Protein AF-A0A9X9A4M8-F1 (afdb_monomer_lite)

Organism: Bacillus cereus (NCBI:txid1396)

Foldseek 3Di:
DVVVPDQEDEEFDADPQLAGPLVVVVVVVVPDDDHEYEDEASLQSHPQSLVSLLSCLVPLRHAEYEYLLHDDHSVVNVVSVVSSVVSNVNSHHYDYDDPDDPD

Secondary structure (DSSP, 8-state):
-GGGT-SEEEE--B-TTSSB-HHHHHHHHHT--SSEEEE-GGGGGSS-HHHHHHHHTT-TT--EEEE-SSSS-TTTTHHHHHHHHHHHTTTSEEEE-SS----

Structure (mmCIF, N/CA/C/O backbone):
data_AF-A0A9X9A4M8-F1
#
_entry.id   AF-A0A9X9A4M8-F1
#
loop_
_atom_site.group_PDB
_atom_site.id
_atom_site.type_symbol
_atom_site.label_atom_id
_atom_site.label_alt_id
_atom_site.label_comp_id
_atom_site.label_asym_id
_atom_site.label_entity_id
_atom_site.label_seq_id
_atom_site.pdbx_PDB_ins_code
_atom_site.Cartn_x
_atom_site.Cartn_y
_atom_site.Cartn_z
_atom_site.occupancy
_atom_site.B_iso_or_equiv
_atom_site.auth_seq_id
_atom_site.auth_comp_id
_atom_site.auth_asym_id
_atom_site.auth_atom_id
_atom_site.pdbx_PDB_model_num
ATOM 1 N N . ALA A 1 1 ? -18.519 -5.887 3.077 1.00 89.38 1 ALA A N 1
ATOM 2 C CA . ALA A 1 1 ? -17.540 -6.985 3.232 1.00 89.38 1 ALA A CA 1
ATOM 3 C C . ALA A 1 1 ? -17.498 -7.525 4.665 1.00 89.38 1 ALA A C 1
ATOM 5 O O . ALA A 1 1 ? -17.831 -8.682 4.860 1.00 89.38 1 ALA A O 1
ATOM 6 N N . GLN A 1 2 ? -17.179 -6.709 5.677 1.00 90.00 2 GLN A N 1
ATOM 7 C CA . GLN A 1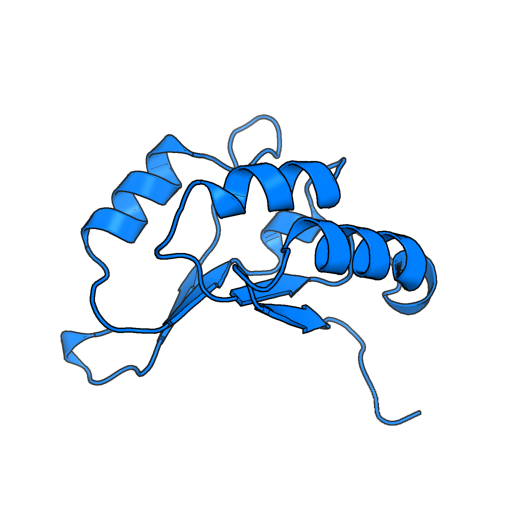 2 ? -17.025 -7.186 7.066 1.00 90.00 2 GLN A CA 1
ATOM 8 C C . GLN A 1 2 ? -18.267 -7.853 7.662 1.00 90.00 2 GLN A C 1
ATOM 10 O O . GLN A 1 2 ? -18.181 -8.956 8.185 1.00 90.00 2 GLN A O 1
ATOM 15 N N . LYS A 1 3 ? -19.448 -7.240 7.496 1.00 93.12 3 LYS A N 1
ATOM 16 C CA . LYS A 1 3 ? -20.732 -7.835 7.919 1.00 93.12 3 LYS A CA 1
ATOM 17 C C . LYS A 1 3 ? -21.041 -9.183 7.246 1.00 93.12 3 LYS A C 1
ATOM 19 O O . LYS A 1 3 ? -21.916 -9.897 7.710 1.00 93.12 3 LYS A O 1
ATOM 24 N N . LEU A 1 4 ? -20.343 -9.509 6.155 1.00 95.44 4 LEU A N 1
ATOM 25 C CA . LEU A 1 4 ? -20.456 -10.773 5.423 1.00 95.44 4 LEU A CA 1
ATOM 26 C C . LEU A 1 4 ? -19.345 -11.774 5.803 1.00 95.44 4 LEU A C 1
ATOM 28 O O . LEU A 1 4 ? -19.244 -12.818 5.172 1.00 95.44 4 LEU A O 1
ATOM 32 N N . GLY A 1 5 ? -18.502 -11.465 6.796 1.00 95.12 5 GLY A N 1
ATOM 33 C CA . GLY A 1 5 ? -17.452 -12.365 7.288 1.00 95.12 5 GLY A CA 1
ATOM 34 C C . GLY A 1 5 ? -16.142 -12.347 6.493 1.00 95.12 5 GLY A C 1
ATOM 35 O O . GLY A 1 5 ? -15.353 -13.280 6.608 1.00 95.12 5 GLY A O 1
ATOM 36 N N . ALA A 1 6 ? -15.885 -11.317 5.680 1.00 96.38 6 ALA A N 1
ATOM 37 C CA . ALA A 1 6 ? -14.610 -11.198 4.969 1.00 96.38 6 ALA A CA 1
ATOM 38 C C . ALA A 1 6 ? -13.432 -11.002 5.946 1.00 96.38 6 ALA A C 1
ATOM 40 O O . ALA A 1 6 ? -13.484 -10.117 6.799 1.00 96.38 6 ALA A O 1
ATOM 41 N N . ALA A 1 7 ? -12.353 -11.773 5.771 1.00 95.88 7 ALA A N 1
ATOM 42 C CA . ALA A 1 7 ? -11.131 -11.678 6.583 1.00 95.88 7 ALA A CA 1
ATOM 43 C C . ALA A 1 7 ? -10.278 -10.429 6.281 1.00 95.88 7 ALA A C 1
ATOM 45 O O . ALA A 1 7 ? -9.393 -10.058 7.052 1.00 95.88 7 ALA A O 1
ATOM 46 N N . GLY A 1 8 ? -10.533 -9.778 5.148 1.00 96.88 8 GLY A N 1
ATOM 47 C CA . GLY A 1 8 ? -9.830 -8.579 4.727 1.00 96.88 8 GLY A CA 1
ATOM 48 C C . GLY A 1 8 ? -10.517 -7.892 3.556 1.00 96.88 8 GLY A C 1
ATOM 49 O O . GLY A 1 8 ? -11.447 -8.431 2.952 1.00 96.88 8 GLY A O 1
ATOM 50 N N . VAL A 1 9 ? -10.047 -6.690 3.246 1.00 97.88 9 VAL A N 1
ATOM 51 C CA . VAL A 1 9 ? -10.436 -5.914 2.068 1.00 97.88 9 VAL A CA 1
ATOM 52 C C . VAL A 1 9 ? -9.197 -5.479 1.301 1.00 97.88 9 VAL A C 1
ATOM 54 O O . VAL A 1 9 ? -8.123 -5.279 1.871 1.00 97.88 9 VAL A O 1
ATOM 57 N N . VAL A 1 10 ? -9.362 -5.327 -0.007 1.00 98.19 10 VAL A N 1
ATOM 58 C CA . VAL A 1 10 ? -8.322 -4.838 -0.907 1.00 98.19 10 VAL A CA 1
ATOM 59 C C . VAL A 1 10 ? -8.846 -3.562 -1.552 1.00 98.19 10 VAL A C 1
ATOM 61 O O . VAL A 1 10 ? -9.947 -3.559 -2.098 1.00 98.19 10 VAL A O 1
ATOM 64 N N . LEU A 1 11 ? -8.092 -2.475 -1.434 1.00 97.62 11 LEU A N 1
ATOM 65 C CA . LEU A 1 11 ? -8.474 -1.151 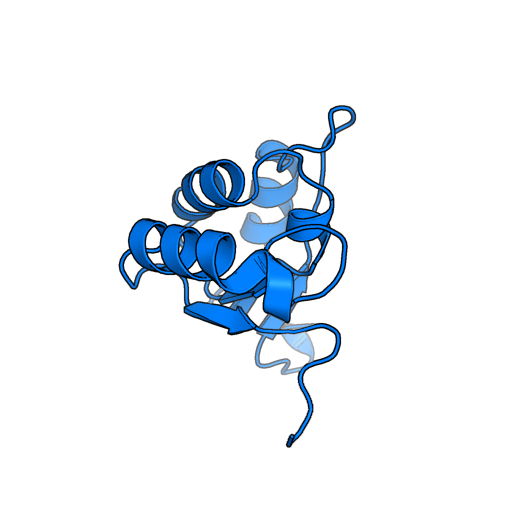-1.918 1.00 97.62 11 LEU A CA 1
ATOM 66 C C . LEU A 1 11 ? -7.235 -0.363 -2.333 1.00 97.62 11 LEU A C 1
ATOM 68 O O . LEU A 1 11 ? -6.113 -0.770 -2.064 1.00 97.62 11 LEU A O 1
ATOM 72 N N . GLY A 1 12 ? -7.425 0.784 -2.960 1.00 97.62 12 GLY A N 1
ATOM 73 C CA . GLY A 1 12 ? -6.372 1.762 -3.182 1.00 97.62 12 GLY A CA 1
ATOM 74 C C . GLY A 1 12 ? -6.938 2.917 -3.983 1.00 97.62 12 GLY A C 1
ATOM 75 O O . GLY A 1 12 ? -7.845 2.733 -4.793 1.00 97.62 12 GLY A O 1
ATOM 76 N N . VAL A 1 13 ? -6.459 4.116 -3.696 1.00 98.12 13 VAL A N 1
ATOM 77 C CA . VAL A 1 13 ? -7.059 5.337 -4.214 1.00 98.12 13 VAL A CA 1
ATOM 78 C C . VAL A 1 13 ? -5.960 6.342 -4.497 1.00 98.12 13 VAL A C 1
ATOM 80 O O . VAL A 1 13 ? -5.107 6.603 -3.649 1.00 98.12 13 VAL A O 1
ATOM 83 N N . LEU A 1 14 ? -5.975 6.861 -5.720 1.00 98.44 14 LEU A N 1
ATOM 84 C CA . LEU A 1 14 ? -5.039 7.872 -6.181 1.00 98.44 14 LEU A CA 1
ATOM 85 C C . LEU A 1 14 ? -5.756 9.205 -6.356 1.00 98.44 14 LEU A C 1
ATOM 87 O O . LEU A 1 14 ? -6.948 9.247 -6.677 1.00 98.44 14 LEU A O 1
ATOM 91 N N . ASN A 1 15 ? -5.016 10.286 -6.143 1.00 98.06 15 ASN A N 1
ATOM 92 C CA . ASN A 1 15 ? -5.460 11.630 -6.476 1.00 98.06 15 ASN A CA 1
ATOM 93 C C . ASN A 1 15 ? -5.198 11.925 -7.969 1.00 98.06 15 ASN A C 1
ATOM 95 O O . ASN A 1 15 ? -4.621 11.116 -8.694 1.00 98.06 15 ASN A O 1
ATOM 99 N N . GLU A 1 16 ? -5.591 13.109 -8.436 1.00 97.25 16 GLU A N 1
ATOM 100 C CA . GLU A 1 16 ? -5.426 13.524 -9.842 1.00 97.25 16 GLU A CA 1
ATOM 101 C C . GLU A 1 16 ? -3.957 13.643 -10.293 1.00 97.25 16 GLU A C 1
ATOM 103 O O . GLU A 1 16 ? -3.685 13.745 -11.487 1.00 97.25 16 GLU A O 1
ATOM 108 N N . ARG 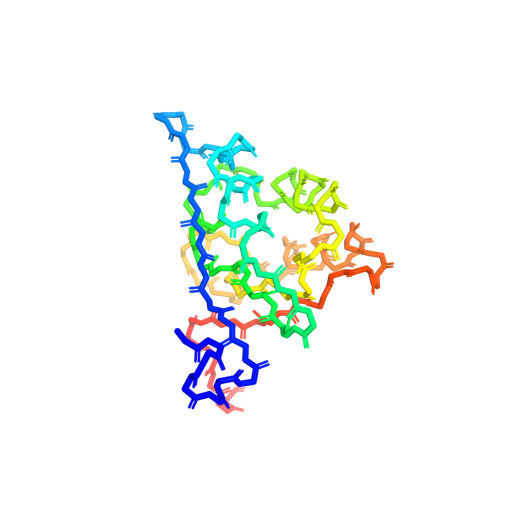A 1 17 ? -3.007 13.621 -9.351 1.00 96.88 17 ARG A N 1
ATOM 109 C CA . ARG A 1 17 ? -1.561 13.652 -9.605 1.00 96.88 17 ARG A CA 1
ATOM 110 C C . ARG A 1 17 ? -0.922 12.260 -9.586 1.00 96.88 17 ARG A C 1
ATOM 112 O O . ARG A 1 17 ? 0.299 12.174 -9.612 1.00 96.88 17 ARG A O 1
ATOM 119 N N . ASN A 1 18 ? -1.718 11.187 -9.541 1.00 97.12 18 ASN A N 1
ATOM 120 C CA . ASN A 1 18 ? -1.240 9.812 -9.362 1.00 97.12 18 ASN A CA 1
ATOM 121 C C . ASN A 1 18 ? -0.384 9.632 -8.098 1.00 97.12 18 ASN A C 1
ATOM 123 O O . ASN A 1 18 ? 0.614 8.920 -8.102 1.00 97.12 18 ASN A O 1
ATOM 127 N N . GLU A 1 19 ? -0.782 10.264 -6.995 1.00 98.12 19 GLU A N 1
ATOM 128 C CA . GLU A 1 19 ? -0.226 10.012 -5.661 1.00 98.12 19 GLU A CA 1
ATOM 129 C C . GLU A 1 19 ? -1.298 9.357 -4.783 1.00 98.12 19 GLU A C 1
ATOM 131 O O . GLU A 1 19 ? -2.483 9.407 -5.112 1.00 98.12 19 GLU A O 1
ATOM 136 N N . VAL A 1 20 ? -0.915 8.776 -3.642 1.00 98.50 20 VAL A N 1
ATOM 137 C CA . VAL A 1 20 ? -1.884 8.251 -2.663 1.00 98.50 20 VAL A CA 1
ATOM 138 C C . VAL A 1 20 ? -2.842 9.368 -2.240 1.00 98.50 20 VAL A C 1
ATOM 140 O O . VAL A 1 20 ? -2.414 10.396 -1.717 1.00 98.50 20 VAL A O 1
ATOM 143 N N . ASP A 1 21 ? -4.143 9.159 -2.440 1.00 98.62 21 ASP A N 1
ATOM 144 C CA . ASP A 1 21 ? -5.173 10.082 -1.963 1.00 98.62 21 ASP A CA 1
ATOM 145 C C . ASP A 1 21 ? -5.372 9.873 -0.455 1.00 98.62 21 ASP A C 1
ATOM 147 O O . ASP A 1 21 ? -6.157 9.029 -0.022 1.00 98.62 21 ASP A O 1
ATOM 151 N N . GLU A 1 22 ? -4.583 10.591 0.349 1.00 98.50 22 GLU A N 1
ATOM 152 C CA . GLU A 1 22 ? -4.549 10.445 1.809 1.00 98.50 22 GLU A CA 1
ATOM 153 C C . GLU A 1 22 ? -5.917 10.703 2.465 1.00 98.50 22 GLU A C 1
ATOM 155 O O . GLU A 1 22 ? -6.274 10.006 3.416 1.00 98.50 22 GLU A O 1
ATOM 160 N N . GLU A 1 23 ? -6.697 11.656 1.943 1.00 98.31 23 GLU A N 1
ATOM 161 C CA . GLU A 1 23 ? -8.020 12.015 2.469 1.00 98.31 23 GLU A CA 1
ATOM 162 C C . GLU A 1 23 ? -9.029 10.892 2.214 1.00 98.31 23 GLU A C 1
ATOM 164 O O . GLU A 1 23 ? -9.595 10.335 3.157 1.00 98.31 23 GLU A O 1
ATOM 169 N N . LYS A 1 24 ? -9.186 10.463 0.955 1.00 98.38 24 LYS A N 1
ATOM 170 C CA . LYS A 1 24 ? -10.114 9.368 0.634 1.00 98.38 24 LYS A CA 1
ATOM 171 C C . LYS A 1 24 ? -9.674 8.046 1.244 1.00 98.38 24 LYS A C 1
ATOM 173 O O . LYS A 1 24 ? -10.516 7.228 1.615 1.00 98.38 24 LYS A O 1
ATOM 178 N N . LEU A 1 25 ? -8.366 7.807 1.354 1.00 98.50 25 LEU A N 1
ATOM 179 C CA . LEU A 1 25 ? -7.856 6.629 2.041 1.00 98.50 25 LEU A CA 1
ATOM 180 C C . LEU A 1 25 ? -8.246 6.662 3.524 1.00 98.50 25 LEU A C 1
ATOM 182 O O . LEU A 1 25 ? -8.724 5.650 4.033 1.00 98.50 25 LEU A O 1
ATOM 186 N N . ALA A 1 26 ? -8.109 7.803 4.208 1.00 98.31 26 ALA A N 1
ATOM 187 C CA . ALA A 1 26 ? -8.552 7.952 5.594 1.00 98.31 26 ALA A CA 1
ATOM 188 C C . ALA A 1 26 ? -10.056 7.673 5.748 1.00 98.31 26 ALA A C 1
ATOM 190 O O . ALA A 1 26 ? -10.447 6.913 6.638 1.00 98.31 26 ALA A O 1
ATOM 191 N N . ASP A 1 27 ? -10.882 8.206 4.845 1.00 98.12 27 ASP A N 1
ATOM 192 C CA . ASP A 1 27 ? -12.331 7.982 4.839 1.00 98.12 27 ASP A CA 1
ATOM 193 C C . ASP A 1 27 ? -12.680 6.500 4.682 1.00 98.12 27 ASP A C 1
ATOM 195 O O . ASP A 1 27 ? -13.468 5.956 5.462 1.00 98.12 27 ASP A O 1
ATOM 199 N N . LEU A 1 28 ? -12.051 5.806 3.729 1.00 97.06 28 LEU A N 1
ATOM 200 C CA . LEU A 1 28 ? -12.241 4.367 3.533 1.00 97.06 28 LEU A CA 1
ATOM 201 C C . LEU A 1 28 ? -11.802 3.561 4.761 1.00 97.06 28 LEU A C 1
ATOM 203 O O . LEU A 1 28 ? -12.478 2.615 5.163 1.00 97.06 28 LEU A O 1
ATOM 207 N N . LEU A 1 29 ? -10.682 3.933 5.379 1.00 97.38 29 LEU A N 1
ATOM 208 C CA . LEU A 1 29 ? -10.161 3.261 6.566 1.00 97.38 29 LEU A CA 1
ATOM 209 C C . LEU A 1 29 ? -10.977 3.568 7.830 1.00 97.38 29 LEU A C 1
ATOM 211 O O . LEU A 1 29 ? -10.928 2.791 8.787 1.00 97.38 29 LEU A O 1
ATOM 215 N N . SER A 1 30 ? -11.750 4.657 7.861 1.00 97.06 30 SER A N 1
ATOM 216 C CA . SER A 1 30 ? -12.593 5.019 9.010 1.00 97.06 30 SER A CA 1
ATOM 217 C C . SER A 1 30 ? -13.685 3.977 9.286 1.00 97.06 30 SER A C 1
ATOM 219 O O . SER A 1 30 ? -14.027 3.736 10.442 1.00 97.06 30 SER A O 1
ATOM 221 N N . VAL A 1 31 ? -14.160 3.293 8.238 1.00 95.31 31 VAL A N 1
ATOM 222 C CA . VAL A 1 31 ? -15.237 2.292 8.312 1.00 95.31 31 VAL A CA 1
ATOM 223 C C . VAL A 1 31 ? -14.737 0.846 8.369 1.00 95.31 31 VAL A C 1
ATOM 225 O O . VAL A 1 31 ? -15.554 -0.073 8.398 1.00 95.31 31 VAL A O 1
ATOM 228 N N . VAL A 1 32 ? -13.417 0.636 8.370 1.00 94.50 32 VAL A N 1
ATOM 229 C CA . VAL A 1 32 ? -12.792 -0.689 8.462 1.00 94.50 32 VAL A CA 1
ATOM 230 C C . VAL A 1 32 ? -12.183 -0.880 9.845 1.00 94.50 32 VAL A C 1
ATOM 232 O O . VAL A 1 32 ? -11.399 -0.047 10.301 1.00 94.50 32 VAL A O 1
ATOM 235 N N . ASP A 1 33 ? -12.511 -1.987 10.508 1.00 91.88 33 ASP A N 1
ATOM 236 C CA . ASP A 1 33 ? -11.971 -2.298 11.837 1.00 91.88 33 ASP A CA 1
ATOM 237 C C . ASP A 1 33 ? -11.742 -3.797 12.067 1.00 91.88 33 ASP A C 1
ATOM 239 O O . ASP A 1 33 ? -12.590 -4.616 11.725 1.00 91.88 33 ASP A O 1
ATOM 243 N N . GLY A 1 34 ? -10.601 -4.170 12.646 1.00 91.62 34 GLY A N 1
ATOM 244 C CA . GLY A 1 34 ? -10.309 -5.558 13.027 1.00 91.62 34 GLY A CA 1
ATOM 245 C C . GLY A 1 34 ? -10.135 -6.570 11.880 1.00 91.62 34 GLY A C 1
ATOM 246 O O . GLY A 1 34 ? -10.170 -7.771 12.136 1.00 91.62 34 GLY A O 1
ATOM 247 N N . ILE A 1 35 ? -9.954 -6.123 10.631 1.00 95.75 35 ILE A N 1
ATOM 248 C CA . ILE A 1 35 ? -9.647 -6.988 9.475 1.00 95.75 35 ILE A CA 1
ATOM 249 C C . ILE A 1 35 ? -8.424 -6.478 8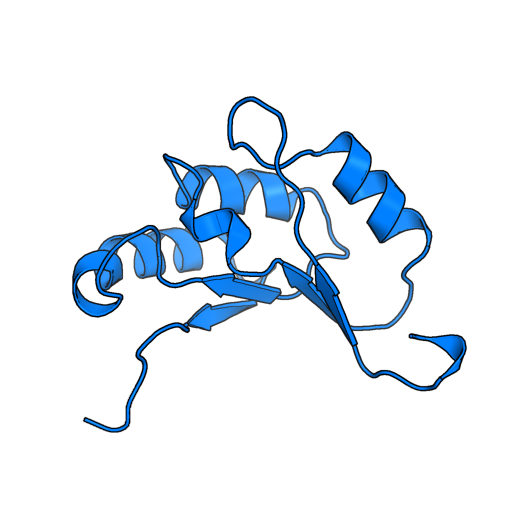.711 1.00 95.75 35 ILE A C 1
ATOM 251 O O . ILE A 1 35 ? -8.056 -5.309 8.827 1.00 95.75 35 ILE A O 1
ATOM 255 N N . ASN A 1 36 ? -7.830 -7.332 7.878 1.00 97.19 36 ASN A N 1
ATOM 256 C CA . ASN A 1 36 ? -6.696 -6.936 7.047 1.00 97.19 36 ASN A CA 1
ATOM 257 C C . ASN A 1 36 ? -7.116 -5.930 5.968 1.00 97.19 36 ASN A C 1
ATOM 259 O O . ASN A 1 36 ? -8.124 -6.120 5.285 1.00 97.19 36 ASN A O 1
ATOM 263 N N . VAL A 1 37 ? -6.294 -4.904 5.752 1.00 98.44 37 VAL A N 1
ATOM 264 C CA . VAL A 1 37 ? -6.408 -4.004 4.598 1.00 98.44 37 VAL A CA 1
ATOM 265 C C . VAL A 1 37 ? -5.170 -4.135 3.732 1.00 98.44 37 VAL A C 1
ATOM 267 O O . VAL A 1 37 ? -4.048 -3.949 4.210 1.00 98.44 37 VAL A O 1
ATOM 270 N N . THR A 1 38 ? -5.384 -4.447 2.458 1.00 98.69 38 THR A N 1
ATOM 271 C CA . THR A 1 38 ? -4.334 -4.485 1.439 1.00 98.69 38 THR A CA 1
ATOM 272 C C . THR A 1 38 ? -4.476 -3.281 0.521 1.00 98.69 38 THR A C 1
ATOM 274 O O . THR A 1 38 ? -5.521 -3.127 -0.113 1.00 98.69 38 THR A O 1
ATOM 277 N N . TYR A 1 39 ? -3.433 -2.456 0.418 1.00 98.62 39 TYR A N 1
ATOM 278 C CA . TYR A 1 39 ? -3.334 -1.472 -0.652 1.00 98.62 39 TYR A CA 1
ATOM 279 C C . TYR A 1 39 ? -2.943 -2.197 -1.945 1.00 98.62 39 TYR A C 1
ATOM 281 O O . TYR A 1 39 ? -1.900 -2.847 -1.998 1.00 98.62 39 TYR A O 1
ATOM 289 N N . HIS A 1 40 ? -3.800 -2.172 -2.962 1.00 97.88 40 HIS A N 1
ATOM 290 C CA . HIS A 1 40 ? -3.568 -2.907 -4.207 1.00 97.88 40 HIS A CA 1
ATOM 291 C C . HIS A 1 40 ? -2.548 -2.218 -5.130 1.00 97.88 40 HIS A C 1
ATOM 293 O O . HIS A 1 40 ? -1.887 -1.251 -4.761 1.00 97.88 40 HIS A O 1
ATOM 299 N N . ARG A 1 41 ? -2.515 -2.655 -6.390 1.00 97.62 41 ARG A N 1
ATOM 300 C CA . ARG A 1 41 ? -1.556 -2.232 -7.415 1.00 97.62 41 ARG A CA 1
ATOM 301 C C . ARG A 1 41 ? -1.658 -0.787 -7.903 1.00 97.62 41 ARG A C 1
ATO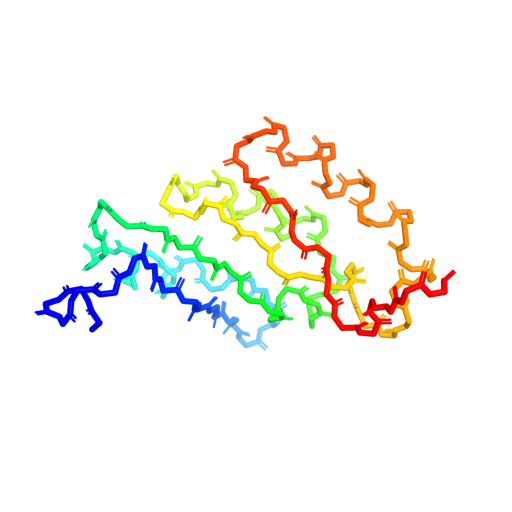M 303 O O . ARG A 1 41 ? -0.822 -0.385 -8.691 1.00 97.62 41 ARG A O 1
ATOM 310 N N . ALA A 1 42 ? -2.590 0.026 -7.406 1.00 98.06 42 ALA A N 1
ATOM 311 C CA . ALA A 1 42 ? -2.555 1.474 -7.657 1.00 98.06 42 ALA A CA 1
ATOM 312 C C . ALA A 1 42 ? -1.210 2.117 -7.268 1.00 98.06 42 ALA A C 1
ATOM 314 O O . ALA A 1 42 ? -0.838 3.133 -7.832 1.00 98.06 42 ALA A O 1
ATOM 315 N N . ILE A 1 43 ? -0.459 1.526 -6.330 1.00 98.38 43 ILE A N 1
ATOM 316 C CA . ILE A 1 43 ? 0.894 1.994 -6.002 1.00 98.38 43 ILE A CA 1
ATOM 317 C C . ILE A 1 43 ? 1.879 1.837 -7.172 1.00 98.38 43 ILE A C 1
ATOM 319 O O . ILE A 1 43 ? 2.840 2.594 -7.253 1.00 98.38 43 ILE A O 1
ATOM 323 N N . ASP A 1 44 ? 1.638 0.886 -8.080 1.00 98.00 44 ASP A N 1
ATOM 324 C CA . ASP A 1 44 ? 2.491 0.637 -9.244 1.00 98.00 44 ASP A CA 1
ATOM 325 C C . ASP A 1 44 ? 2.335 1.733 -10.315 1.00 98.00 44 ASP A C 1
ATOM 327 O O . ASP A 1 44 ? 3.213 1.879 -11.163 1.00 98.00 44 ASP A O 1
ATOM 331 N N . ASP A 1 45 ? 1.240 2.504 -10.285 1.00 97.06 45 ASP A N 1
ATOM 332 C CA . ASP A 1 45 ? 0.990 3.646 -11.180 1.00 97.06 45 ASP A CA 1
ATOM 333 C C . ASP A 1 45 ? 1.608 4.960 -10.655 1.00 97.06 45 ASP A C 1
ATOM 335 O O . ASP A 1 45 ? 1.602 5.974 -11.354 1.00 97.06 45 ASP A O 1
ATOM 339 N N . ILE A 1 46 ? 2.146 4.957 -9.428 1.00 97.94 46 ILE A N 1
ATOM 340 C CA . ILE A 1 46 ? 2.792 6.120 -8.808 1.00 97.94 46 ILE A CA 1
ATOM 341 C C . ILE A 1 46 ? 4.246 6.201 -9.279 1.00 97.94 46 ILE A C 1
ATOM 343 O O . ILE A 1 46 ? 4.966 5.205 -9.253 1.00 97.94 46 ILE A O 1
ATOM 347 N N . GLU A 1 47 ? 4.707 7.403 -9.640 1.00 96.88 47 GLU A N 1
ATOM 348 C CA . GLU A 1 47 ? 6.073 7.640 -10.140 1.00 96.88 47 GLU A CA 1
ATOM 349 C C . GLU A 1 47 ? 7.160 7.137 -9.174 1.00 96.88 47 GLU A C 1
ATOM 351 O O . GLU A 1 47 ? 8.167 6.574 -9.601 1.00 96.88 47 GLU A O 1
ATOM 356 N N . ASN A 1 48 ? 6.943 7.292 -7.864 1.00 97.56 48 ASN A N 1
ATOM 357 C CA . ASN A 1 48 ? 7.840 6.781 -6.832 1.00 97.56 48 ASN A CA 1
ATOM 358 C C . ASN A 1 48 ? 7.095 5.894 -5.809 1.00 97.56 48 ASN A C 1
ATOM 360 O O . ASN A 1 48 ? 6.614 6.391 -4.781 1.00 97.56 48 ASN A O 1
ATOM 364 N N . PRO A 1 49 ? 7.042 4.567 -6.038 1.00 97.94 49 PRO A N 1
ATOM 365 C CA . PRO A 1 49 ? 6.398 3.614 -5.130 1.00 97.94 49 PRO A CA 1
ATOM 366 C C . PRO A 1 49 ? 7.023 3.569 -3.726 1.00 97.94 49 PRO A C 1
ATOM 368 O O . PRO A 1 49 ? 6.350 3.231 -2.750 1.00 97.94 49 PRO A O 1
ATOM 371 N N . VAL A 1 50 ? 8.304 3.929 -3.592 1.00 98.38 50 VAL A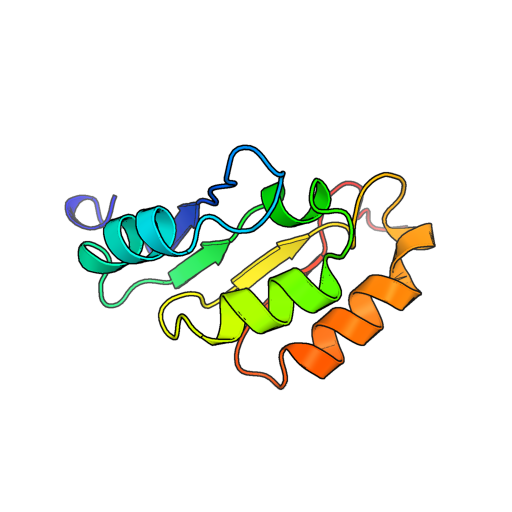 N 1
ATOM 372 C CA . VAL A 1 50 ? 9.013 3.949 -2.304 1.00 98.38 50 VAL A CA 1
ATOM 373 C C . VAL A 1 50 ? 8.528 5.116 -1.436 1.00 98.38 50 VAL A C 1
ATOM 375 O O . VAL A 1 50 ? 8.274 4.938 -0.243 1.00 98.38 50 VAL A O 1
ATOM 378 N N . GLU A 1 51 ? 8.328 6.301 -2.021 1.00 98.31 51 GLU A N 1
ATOM 379 C CA . GLU A 1 51 ? 7.698 7.427 -1.315 1.00 98.31 51 GLU A CA 1
ATOM 380 C C . GLU A 1 51 ? 6.228 7.144 -1.001 1.00 98.31 51 GLU A C 1
ATOM 382 O O . GLU A 1 51 ? 5.775 7.404 0.115 1.00 98.31 51 GLU A O 1
ATOM 387 N N . ALA A 1 52 ? 5.498 6.508 -1.921 1.00 98.38 52 ALA A N 1
ATOM 388 C CA . ALA A 1 52 ? 4.134 6.070 -1.647 1.00 98.38 52 ALA A CA 1
ATOM 389 C C . ALA A 1 52 ? 4.061 5.101 -0.454 1.00 98.38 52 ALA A C 1
ATOM 391 O O . ALA A 1 52 ? 3.180 5.243 0.392 1.00 98.38 52 ALA A O 1
ATOM 392 N N . MET A 1 53 ? 5.017 4.172 -0.320 1.00 98.44 53 MET A N 1
ATOM 393 C CA . MET A 1 53 ? 5.125 3.305 0.859 1.00 98.44 53 MET A CA 1
ATOM 394 C C . MET A 1 53 ? 5.310 4.121 2.148 1.00 98.44 53 MET A C 1
ATOM 396 O O . MET A 1 53 ? 4.648 3.829 3.144 1.00 98.44 53 MET A O 1
ATOM 400 N N . ARG A 1 54 ? 6.140 5.180 2.149 1.00 98.19 54 ARG A N 1
ATOM 401 C CA . ARG A 1 54 ? 6.274 6.081 3.317 1.00 98.19 54 ARG A CA 1
ATOM 402 C C . ARG A 1 54 ? 4.956 6.755 3.672 1.00 98.19 54 ARG A C 1
ATOM 404 O O . ARG A 1 54 ? 4.632 6.857 4.853 1.00 98.19 54 ARG A O 1
ATOM 411 N N . THR A 1 55 ? 4.189 7.176 2.671 1.00 98.31 55 THR A N 1
ATOM 412 C CA . THR A 1 55 ? 2.853 7.739 2.884 1.00 98.31 55 THR A CA 1
ATOM 413 C C . THR A 1 55 ? 1.899 6.707 3.474 1.00 98.31 55 THR A C 1
ATOM 415 O O . THR A 1 55 ? 1.249 6.988 4.478 1.00 98.31 55 THR A O 1
ATOM 418 N N . LEU A 1 56 ? 1.863 5.487 2.932 1.00 98.44 56 LEU A N 1
ATOM 419 C CA . LEU A 1 56 ? 0.987 4.422 3.426 1.00 98.44 56 LEU A CA 1
ATOM 420 C C . LEU A 1 56 ? 1.290 4.023 4.876 1.00 98.44 56 LEU A C 1
ATOM 422 O O . LEU A 1 56 ? 0.359 3.719 5.618 1.00 98.44 56 LEU A O 1
ATOM 426 N N . LYS A 1 57 ? 2.548 4.109 5.328 1.00 97.56 57 LYS A N 1
ATOM 427 C CA . LYS A 1 57 ? 2.920 3.861 6.736 1.00 97.56 57 LYS A CA 1
ATOM 428 C C . LYS A 1 57 ? 2.243 4.796 7.737 1.00 97.56 57 LYS A C 1
ATOM 430 O O . LYS A 1 57 ? 2.107 4.429 8.901 1.00 97.56 57 LYS A O 1
ATOM 435 N N . LYS A 1 58 ? 1.795 5.985 7.318 1.00 97.44 58 LYS A N 1
ATOM 436 C CA . LYS A 1 58 ? 1.019 6.888 8.188 1.00 97.44 58 LYS A CA 1
ATOM 437 C C . LYS A 1 58 ? -0.325 6.265 8.598 1.00 97.44 58 LYS A C 1
ATOM 439 O O . LYS A 1 58 ? -0.897 6.642 9.619 1.00 97.44 58 LYS A O 1
ATOM 444 N N . PHE A 1 59 ? -0.821 5.299 7.825 1.00 97.50 59 PHE A N 1
ATOM 445 C CA . PHE A 1 59 ? -2.117 4.662 8.008 1.00 97.50 59 PHE A CA 1
ATOM 446 C C . PHE A 1 59 ? -1.955 3.286 8.651 1.00 97.50 59 PHE A C 1
ATOM 448 O O . PHE A 1 59 ? -1.873 2.272 7.966 1.00 97.50 59 PHE A O 1
ATOM 455 N N . HIS A 1 60 ? -1.995 3.229 9.983 1.00 95.25 60 HIS A N 1
ATOM 456 C CA . HIS A 1 60 ? -1.799 1.987 10.749 1.00 95.25 60 HIS A CA 1
ATOM 457 C C . HIS A 1 60 ? -2.770 0.839 10.393 1.00 95.25 60 HIS A C 1
ATOM 459 O O . HIS A 1 60 ? -2.531 -0.309 10.757 1.00 95.25 60 HIS A O 1
ATOM 465 N N . LYS A 1 61 ? -3.901 1.143 9.741 1.00 97.06 61 LYS A N 1
ATOM 466 C CA . LYS A 1 61 ? -4.879 0.145 9.285 1.00 97.06 61 LYS A CA 1
ATOM 467 C C . LYS A 1 61 ? -4.465 -0.535 7.978 1.00 97.06 61 LYS A C 1
ATOM 469 O O . LYS A 1 61 ? -5.012 -1.587 7.667 1.00 97.06 61 LYS A O 1
ATOM 474 N N . VAL A 1 62 ? -3.527 0.035 7.217 1.00 98.25 62 VAL A N 1
ATOM 475 C CA . VAL A 1 62 ? -2.955 -0.603 6.026 1.00 98.25 62 VAL A CA 1
ATOM 476 C C . VAL A 1 62 ? -1.957 -1.655 6.487 1.00 98.25 62 VAL A C 1
ATOM 478 O O . VAL A 1 62 ? -0.924 -1.345 7.062 1.00 98.25 62 VAL A O 1
ATOM 481 N N . THR A 1 63 ? -2.290 -2.916 6.238 1.00 98.19 63 THR A N 1
ATOM 482 C CA . THR A 1 63 ? -1.509 -4.068 6.720 1.00 98.19 63 THR A CA 1
ATOM 483 C C . THR A 1 63 ? -0.610 -4.659 5.642 1.00 98.19 63 THR A C 1
ATOM 485 O O . THR A 1 63 ? 0.465 -5.170 5.944 1.00 98.19 63 THR A O 1
ATOM 488 N N . HIS A 1 64 ? -1.045 -4.588 4.382 1.00 98.62 64 HIS A N 1
ATOM 489 C CA . HIS A 1 64 ? -0.345 -5.178 3.247 1.00 98.62 64 HIS A CA 1
ATOM 490 C C . HIS A 1 64 ? -0.309 -4.209 2.067 1.00 98.62 64 HIS A C 1
ATOM 492 O O . HIS A 1 64 ? -1.217 -3.392 1.900 1.00 98.62 64 HIS A O 1
ATOM 498 N N . VAL A 1 65 ? 0.698 -4.351 1.210 1.00 98.69 65 VAL A N 1
ATOM 499 C CA . VAL A 1 65 ? 0.777 -3.684 -0.096 1.00 98.69 65 VAL A CA 1
ATOM 500 C C . VAL A 1 65 ? 1.041 -4.737 -1.165 1.00 98.69 65 VAL A C 1
ATOM 502 O O . VAL A 1 65 ? 2.059 -5.422 -1.107 1.00 98.69 65 VAL A O 1
ATOM 505 N N . LEU A 1 66 ? 0.135 -4.857 -2.137 1.00 98.56 66 LEU A N 1
ATOM 506 C CA . LEU A 1 66 ? 0.308 -5.690 -3.327 1.00 98.56 66 LEU A CA 1
ATOM 507 C C . LEU A 1 66 ? 0.923 -4.847 -4.446 1.00 98.56 66 LEU A C 1
ATOM 509 O O . LEU A 1 66 ? 0.301 -3.886 -4.894 1.00 98.56 66 LEU A O 1
ATOM 513 N N . THR A 1 67 ? 2.116 -5.218 -4.907 1.00 98.38 67 THR A N 1
ATOM 514 C CA . THR A 1 67 ? 2.907 -4.390 -5.831 1.00 98.38 67 THR A CA 1
ATOM 515 C C . THR A 1 67 ? 3.811 -5.228 -6.737 1.00 98.38 67 THR A C 1
ATOM 517 O O . THR A 1 67 ? 4.261 -6.313 -6.357 1.00 98.38 67 THR A O 1
ATOM 520 N N . SER A 1 68 ? 4.092 -4.703 -7.931 1.00 97.62 68 SER A N 1
ATOM 521 C CA . SER A 1 68 ? 5.182 -5.135 -8.814 1.00 97.62 68 SER A CA 1
ATOM 522 C C . SER A 1 68 ? 6.423 -4.238 -8.719 1.00 97.62 68 SER A C 1
ATOM 524 O O . SER A 1 68 ? 7.332 -4.382 -9.528 1.00 97.62 68 SER A O 1
ATOM 526 N N . GLY A 1 69 ? 6.470 -3.312 -7.756 1.00 97.38 69 GLY A N 1
ATOM 527 C CA . GLY A 1 69 ? 7.541 -2.327 -7.585 1.00 97.38 69 GLY A CA 1
ATOM 528 C C . GLY A 1 69 ? 7.493 -1.184 -8.601 1.00 97.38 69 GLY A C 1
ATOM 529 O O . GLY A 1 69 ? 8.530 -0.589 -8.873 1.00 97.38 69 GLY A O 1
ATOM 530 N N . GLY A 1 70 ? 6.316 -0.898 -9.170 1.00 96.00 70 GLY A N 1
ATOM 531 C CA . GLY A 1 70 ? 6.139 0.033 -10.289 1.00 96.00 70 GLY A CA 1
ATOM 532 C C . GLY A 1 70 ? 5.634 -0.650 -11.563 1.00 96.00 70 GLY A C 1
ATOM 533 O O . GLY A 1 70 ? 5.309 -1.844 -11.567 1.00 96.00 70 GLY A O 1
ATOM 534 N N . GLN A 1 71 ? 5.565 0.122 -12.650 1.00 93.62 71 GLN A N 1
ATOM 535 C CA . GLN A 1 71 ? 5.210 -0.365 -13.987 1.00 93.62 71 GLN A CA 1
ATOM 536 C C . GLN A 1 71 ? 6.264 -1.335 -14.545 1.00 93.62 71 GLN A C 1
ATOM 538 O O . GLN A 1 71 ? 7.425 -1.318 -14.140 1.00 93.62 71 GLN A O 1
ATOM 543 N N . GLY A 1 72 ? 5.870 -2.148 -15.526 1.00 91.56 72 GLY A N 1
ATOM 544 C CA . GLY A 1 72 ? 6.781 -3.056 -16.228 1.00 91.56 72 GLY A CA 1
ATOM 545 C C . GLY A 1 72 ? 6.928 -4.429 -15.570 1.00 91.56 72 GLY A C 1
ATOM 546 O O . GLY A 1 72 ? 6.005 -4.931 -14.925 1.00 91.56 72 GLY A O 1
ATOM 547 N N . ASN A 1 73 ? 8.068 -5.080 -15.812 1.00 90.94 73 ASN A N 1
ATOM 548 C CA . ASN A 1 73 ? 8.332 -6.436 -15.343 1.00 90.94 73 ASN A CA 1
ATOM 549 C C . ASN A 1 73 ? 8.796 -6.427 -13.878 1.00 90.94 73 ASN A C 1
ATOM 551 O O . ASN A 1 73 ? 9.745 -5.734 -13.520 1.00 90.94 73 ASN A O 1
ATOM 555 N N . ILE A 1 74 ? 8.178 -7.258 -13.034 1.00 93.56 74 ILE A N 1
ATOM 556 C CA . ILE A 1 74 ? 8.518 -7.361 -11.609 1.00 93.56 74 ILE A CA 1
ATOM 557 C C . ILE A 1 74 ? 9.997 -7.700 -11.355 1.00 93.56 74 ILE A C 1
ATOM 559 O O . ILE A 1 74 ? 10.574 -7.224 -10.380 1.00 93.56 74 ILE A O 1
ATOM 563 N N . VAL A 1 75 ? 10.629 -8.485 -12.235 1.00 93.62 75 VAL A N 1
ATOM 564 C CA . VAL A 1 75 ? 12.045 -8.866 -12.105 1.00 93.62 75 VAL A CA 1
ATOM 565 C C . VAL A 1 75 ? 12.953 -7.641 -12.239 1.00 93.62 75 VAL A C 1
ATOM 567 O O . VAL A 1 75 ? 13.932 -7.512 -11.506 1.00 93.62 75 VAL A O 1
ATOM 570 N N . GLU A 1 76 ? 12.603 -6.709 -13.126 1.00 94.62 76 GLU A N 1
ATOM 571 C CA . GLU A 1 76 ? 13.338 -5.452 -13.318 1.00 94.62 76 GLU A CA 1
ATOM 572 C C . GLU A 1 76 ? 13.169 -4.517 -12.109 1.00 94.62 76 GLU A C 1
ATOM 574 O O . GLU A 1 76 ? 14.078 -3.759 -11.770 1.00 94.62 76 GLU A O 1
ATOM 579 N N . ASN A 1 77 ? 12.050 -4.646 -11.393 1.00 96.44 77 ASN A N 1
ATOM 580 C CA . ASN A 1 77 ? 11.699 -3.827 -10.235 1.00 96.44 77 ASN A CA 1
ATOM 581 C C . ASN A 1 77 ? 12.159 -4.406 -8.885 1.00 96.44 77 ASN A C 1
ATOM 583 O O . ASN A 1 77 ? 11.877 -3.816 -7.839 1.00 96.44 77 ASN A O 1
ATOM 587 N N . ILE A 1 78 ? 12.907 -5.518 -8.861 1.00 96.31 78 ILE A N 1
ATOM 588 C CA . ILE A 1 78 ? 13.463 -6.100 -7.623 1.00 96.31 78 ILE A CA 1
ATOM 589 C C . ILE A 1 78 ? 14.221 -5.068 -6.760 1.00 96.31 78 ILE A C 1
ATOM 591 O O . ILE A 1 78 ? 14.017 -5.067 -5.539 1.00 96.31 78 ILE A O 1
ATOM 595 N N . PRO A 1 79 ? 15.054 -4.160 -7.317 1.00 97.94 79 PRO A N 1
ATOM 596 C CA . PRO A 1 79 ? 15.696 -3.116 -6.520 1.00 97.94 79 PRO A CA 1
ATOM 597 C C . PRO A 1 79 ? 14.685 -2.190 -5.828 1.00 97.94 79 PRO A C 1
ATOM 599 O O . PRO A 1 79 ? 14.845 -1.891 -4.646 1.00 97.94 79 PRO A O 1
ATOM 602 N N . VAL A 1 80 ? 13.610 -1.798 -6.521 1.00 98.19 80 VAL A N 1
ATOM 603 C CA . VAL A 1 80 ? 12.545 -0.952 -5.955 1.00 98.19 80 VAL A CA 1
ATOM 604 C C . VAL A 1 80 ? 11.795 -1.697 -4.855 1.00 98.19 80 VAL A C 1
ATOM 606 O O . VAL A 1 80 ? 11.631 -1.162 -3.763 1.00 98.19 80 VAL A O 1
ATOM 609 N N . LEU A 1 81 ? 11.414 -2.956 -5.092 1.00 98.00 81 LEU A N 1
ATOM 610 C CA . LEU A 1 81 ? 10.768 -3.815 -4.092 1.00 98.00 81 LEU A CA 1
ATOM 611 C C . LEU A 1 81 ? 11.624 -3.972 -2.828 1.00 98.00 81 LEU A C 1
ATOM 613 O O . LEU A 1 81 ? 11.103 -3.922 -1.714 1.00 98.00 81 LEU A O 1
ATOM 617 N N . THR A 1 82 ? 12.942 -4.108 -2.994 1.00 98.06 82 THR A N 1
ATOM 618 C CA . THR A 1 82 ? 13.896 -4.192 -1.880 1.00 98.06 82 THR A CA 1
ATOM 619 C C . THR A 1 82 ? 13.893 -2.906 -1.053 1.00 98.06 82 THR A C 1
ATOM 621 O O . THR A 1 82 ? 13.847 -2.961 0.177 1.00 98.06 82 THR A O 1
ATOM 624 N N . GLU A 1 83 ? 13.899 -1.738 -1.700 1.00 98.38 83 GLU A N 1
ATOM 625 C CA . GLU A 1 83 ? 13.814 -0.452 -1.000 1.00 98.38 83 GLU A CA 1
ATOM 626 C C . GLU A 1 83 ? 12.451 -0.248 -0.330 1.00 98.38 83 GLU A C 1
ATOM 628 O O . GLU A 1 83 ? 12.390 0.184 0.820 1.00 98.38 83 GLU A O 1
ATOM 633 N N . MET A 1 84 ? 11.353 -0.633 -0.985 1.00 98.38 84 MET A N 1
ATOM 634 C CA . MET A 1 84 ? 10.019 -0.598 -0.383 1.00 98.38 84 MET A CA 1
ATOM 635 C C . MET A 1 84 ? 9.939 -1.484 0.867 1.00 98.38 84 MET A C 1
ATOM 637 O O . MET A 1 84 ? 9.357 -1.064 1.863 1.00 98.38 84 MET A O 1
ATOM 641 N N . GLN A 1 85 ? 10.548 -2.676 0.847 1.00 97.62 85 GLN A N 1
ATOM 642 C CA . GLN A 1 85 ? 10.600 -3.573 2.005 1.00 97.62 85 GLN A CA 1
ATOM 643 C C . GLN A 1 85 ? 11.415 -2.981 3.161 1.00 97.62 85 GLN A C 1
ATOM 645 O O . GLN A 1 85 ? 11.005 -3.080 4.315 1.00 97.62 85 GLN A O 1
ATOM 650 N N . LYS A 1 86 ? 12.546 -2.326 2.871 1.00 97.94 86 LYS A N 1
ATOM 651 C CA . LYS A 1 86 ? 13.319 -1.600 3.892 1.00 97.94 86 LYS A CA 1
ATOM 652 C C . LYS A 1 86 ? 12.503 -0.462 4.492 1.00 97.94 86 LYS A C 1
ATOM 654 O O . LYS A 1 86 ? 12.459 -0.300 5.706 1.00 97.94 86 LYS A O 1
ATOM 659 N N . VAL A 1 87 ? 11.841 0.319 3.639 1.00 97.62 87 VAL A N 1
ATOM 660 C CA . VAL A 1 87 ? 11.019 1.451 4.064 1.00 97.62 87 VAL A CA 1
ATOM 661 C C . VAL A 1 87 ? 9.818 0.990 4.874 1.00 97.62 87 VAL A C 1
ATOM 663 O O . VAL A 1 87 ? 9.481 1.669 5.843 1.00 97.62 87 VAL A O 1
ATOM 666 N N . SER A 1 88 ? 9.192 -0.141 4.531 1.00 96.19 88 SER A N 1
ATOM 667 C CA . SER A 1 88 ? 8.030 -0.658 5.258 1.00 96.19 88 SER A CA 1
ATOM 668 C C . SER A 1 88 ? 8.350 -0.988 6.717 1.00 96.19 88 SER A C 1
ATOM 670 O O . SER A 1 88 ? 7.469 -0.847 7.564 1.00 96.19 88 SER A O 1
ATOM 672 N N . ASP A 1 89 ? 9.607 -1.333 7.021 1.00 94.81 89 ASP A N 1
ATOM 673 C CA . ASP A 1 89 ? 10.134 -1.527 8.381 1.00 94.81 89 ASP A CA 1
ATOM 674 C C . ASP A 1 89 ? 9.274 -2.493 9.219 1.00 94.81 89 ASP A C 1
ATOM 676 O O . ASP A 1 89 ? 8.979 -2.273 10.391 1.00 94.81 89 ASP A O 1
ATOM 680 N N . GLY A 1 90 ? 8.747 -3.533 8.564 1.00 94.50 90 GLY A N 1
ATOM 681 C CA . GLY A 1 90 ? 7.864 -4.526 9.182 1.00 94.50 90 GLY A CA 1
ATOM 682 C C . GLY A 1 90 ? 6.460 -4.030 9.557 1.00 94.50 90 GLY A C 1
ATOM 683 O O . GLY A 1 90 ? 5.641 -4.846 9.972 1.00 94.50 90 GLY A O 1
ATOM 684 N N . GLN A 1 91 ? 6.144 -2.740 9.385 1.00 96.44 91 GLN A N 1
ATOM 685 C CA . GLN A 1 91 ? 4.811 -2.187 9.668 1.00 96.44 91 GLN A CA 1
ATOM 686 C C . GLN A 1 91 ? 3.779 -2.587 8.611 1.00 96.44 91 GLN A C 1
ATOM 688 O O . GLN A 1 91 ? 2.611 -2.793 8.930 1.00 96.44 91 GLN A O 1
ATOM 693 N N . ILE A 1 92 ? 4.221 -2.702 7.357 1.00 98.19 92 ILE A N 1
ATOM 694 C CA . ILE A 1 92 ? 3.398 -3.118 6.221 1.00 98.19 92 ILE A CA 1
ATOM 695 C C . ILE A 1 92 ? 4.065 -4.318 5.553 1.00 98.19 92 ILE A C 1
ATOM 697 O O . ILE A 1 92 ? 5.249 -4.275 5.199 1.00 98.19 92 ILE A O 1
ATOM 701 N N . GLN A 1 93 ? 3.296 -5.386 5.354 1.00 98.06 93 GLN A N 1
ATOM 702 C CA . GLN A 1 93 ? 3.753 -6.570 4.636 1.00 98.06 93 GLN A CA 1
ATOM 703 C C . GLN A 1 93 ? 3.696 -6.329 3.125 1.00 98.06 93 GLN A C 1
ATOM 705 O O . GLN A 1 93 ? 2.631 -6.076 2.558 1.00 98.06 93 GLN A O 1
ATOM 710 N N . LEU A 1 94 ? 4.842 -6.419 2.452 1.00 97.69 94 LEU A N 1
ATOM 711 C CA . LEU A 1 94 ? 4.869 -6.412 0.993 1.00 97.69 94 LEU A CA 1
ATOM 712 C C . LEU A 1 94 ? 4.431 -7.768 0.446 1.00 97.69 94 LEU A C 1
ATOM 714 O O . LEU A 1 94 ? 4.939 -8.812 0.852 1.00 97.69 94 LEU A O 1
ATOM 718 N N . VAL A 1 95 ? 3.536 -7.726 -0.533 1.00 97.50 95 VAL A N 1
ATOM 719 C CA . VAL A 1 95 ? 3.096 -8.871 -1.322 1.00 97.50 95 VAL A CA 1
ATOM 720 C C . VAL A 1 95 ? 3.520 -8.616 -2.764 1.00 97.50 95 VAL A C 1
ATOM 722 O O . VAL A 1 95 ? 2.963 -7.756 -3.445 1.00 97.50 95 VAL A O 1
ATOM 725 N N . ALA A 1 96 ? 4.528 -9.352 -3.227 1.00 95.50 96 ALA A N 1
ATOM 726 C CA . ALA A 1 96 ? 4.956 -9.303 -4.621 1.00 95.50 96 ALA A CA 1
ATOM 727 C C . ALA A 1 96 ? 3.863 -9.898 -5.526 1.00 95.50 96 ALA A C 1
ATOM 729 O O . ALA A 1 96 ? 3.330 -10.972 -5.240 1.00 95.50 96 ALA A O 1
ATOM 730 N N . GLY A 1 97 ? 3.525 -9.214 -6.618 1.00 92.50 97 GLY A N 1
ATOM 731 C CA . GLY A 1 97 ? 2.495 -9.661 -7.554 1.00 92.50 97 GLY A CA 1
ATOM 732 C C . GLY A 1 97 ? 2.691 -9.131 -8.971 1.00 92.50 97 GLY A C 1
ATOM 733 O O . GLY A 1 97 ? 3.576 -8.327 -9.221 1.00 92.50 97 GLY A O 1
ATOM 734 N N . ALA A 1 98 ? 1.823 -9.580 -9.885 1.00 89.75 98 ALA A N 1
ATOM 735 C CA . ALA A 1 98 ? 1.876 -9.329 -11.333 1.00 89.75 98 ALA A CA 1
ATOM 736 C C . ALA A 1 98 ? 3.029 -10.044 -12.062 1.00 89.75 98 ALA A C 1
ATOM 738 O O . ALA A 1 98 ? 4.090 -9.486 -12.313 1.00 89.75 98 ALA A O 1
ATOM 739 N N . GLY A 1 99 ? 2.780 -11.300 -12.446 1.00 84.75 99 GLY A N 1
ATOM 740 C CA . GLY A 1 99 ? 3.729 -12.097 -13.232 1.00 84.75 99 GLY A CA 1
ATOM 741 C C . GLY A 1 99 ? 4.689 -12.950 -12.403 1.00 84.75 99 GLY A C 1
ATOM 742 O O . GLY A 1 99 ? 5.573 -13.580 -12.973 1.00 84.75 99 GLY A O 1
ATOM 743 N N . VAL A 1 100 ? 4.496 -13.023 -11.081 1.00 89.81 100 VAL A N 1
ATOM 744 C CA . VAL A 1 100 ? 5.177 -14.019 -10.242 1.00 89.81 100 VAL A CA 1
ATOM 745 C C . VAL A 1 100 ? 4.716 -15.410 -10.674 1.00 89.81 100 VAL A C 1
ATOM 747 O O . VAL A 1 100 ? 3.527 -15.728 -10.612 1.00 89.81 100 VAL A O 1
ATOM 750 N N . THR A 1 101 ? 5.666 -16.216 -11.131 1.00 91.31 101 THR A N 1
ATOM 751 C CA . THR A 1 101 ? 5.468 -17.603 -11.563 1.00 91.31 101 THR A CA 1
ATOM 752 C C . THR A 1 101 ? 6.432 -18.508 -10.792 1.00 91.31 101 THR A C 1
ATOM 754 O O . THR A 1 101 ? 7.041 -18.062 -9.820 1.00 91.31 101 THR A O 1
ATOM 757 N N . LYS A 1 102 ? 6.468 -19.805 -11.103 1.00 90.81 102 LYS A N 1
ATOM 758 C CA . LYS A 1 102 ? 7.267 -20.774 -10.335 1.00 90.81 102 LYS A CA 1
ATOM 759 C C . LYS A 1 102 ? 8.749 -20.711 -10.717 1.00 90.81 102 LYS A C 1
ATOM 761 O O . LYS A 1 102 ? 9.598 -21.044 -9.893 1.00 90.81 102 LYS A O 1
ATOM 766 N N . GLU A 1 103 ? 8.992 -20.412 -11.984 1.00 80.31 103 GLU A N 1
ATOM 767 C CA . GLU A 1 103 ? 10.290 -20.231 -12.627 1.00 80.31 103 GLU A CA 1
ATOM 768 C C . GLU A 1 103 ? 11.110 -19.125 -11.954 1.00 80.31 103 GLU A C 1
ATOM 770 O O . GLU A 1 103 ? 12.321 -19.374 -11.754 1.00 80.31 103 GLU A O 1
#

pLDDT: mean 96.32, std 3.08, range [80.31, 98.69]

InterPro domains:
  IPR005627 CutC-like [PF03932] (1-102)
  IPR005627 CutC-like [PTHR12598] (2-102)
  IPR036822 CutC-like domain superfamily [G3DSA:3.20.20.380] (1-103)
  IPR036822 CutC-like domain superfamily [SSF110395] (1-102)

Sequence (103 aa):
AQKLGAAGVVLGVLNERNEVDEEKLADLLSVVDGINVTYHRAIDDIENPVEAMRTLKKFHKVTHVLTSGGQGNIVENIPVLTEMQKVSDGQIQLVAGAGVTKE

Radius of gyration: 13.48 Å; chains: 1; bounding box: 36×34×29 Å